Protein AF-A0AA35SYD4-F1 (afdb_monomer)

Organism: Geodia barretti (NCBI:txid519541)

Mean predicted aligned error: 11.15 Å

Nearest PDB structures (foldseek):
  6lb7-assembly2_D  TM=8.632E-01  e=3.106E-09  Homo sapiens
  6lb8-assembly2_D  TM=8.690E-01  e=1.287E-08  Homo sapiens
  6iih-assembly1_A  TM=8.609E-01  e=8.894E-08  Tequatrovirus T4
  6eaz-assembly1_A  TM=7.358E-01  e=1.324E-07  Mus musculus
  6eaz-assembly1_B  TM=7.042E-01  e=4.759E-08  Mus musculus

Sequence (146 aa):
MSEEDFARVLLRHTTWDLDPVFKRLRGRPPSLGISFQQFNDFCQLLNSLEDFSVAMTMYTIAGQPVSEEEFGRAAHICLGKPLDPNLVSTVFEIFDKDGDHKLSYREFIAVMKGWKLRGYKMREKKQLGGPLEEFKACVKMEMRDK

InterPro domains:
  IPR002048 EF-hand domain [PF13499] (67-113)
  IPR002048 EF-hand domain [PS50222] (83-118)
  IPR011992 EF-hand domain pair [SSF47473] (34-114)
  IPR018247 EF-Hand 1, calcium-binding site [PS00018] (96-108)
  IPR039800 Calcium uptake protein 1/2/3 [PTHR12294] (1-140)

Secondary structure (DSSP, 8-state):
--HHHHHHHHHTTS---HHHHHHHHHHS-------HHHHHHHHHHHHTHHHHHHHHHHHHHTT--B-HHHHHHHHHHHHSSPPPHHHHHHHHHHH-SSSSS-B-HHHHHHHHHHHHHHHHHHHHTTTS--HHHHHHHHHHHHTT--

pLDDT: mean 78.35, std 11.72, range [46.47, 92.25]

Foldseek 3Di:
DALLVVLCLLCVPPPDDCVQLVVLSVPDDDDPHADPVLVVLVVQLLVVLVQLLVQVVVVVVVVDFDALVSSQVSSCVSSVHGHDSVSSQSLQSSQVPPPPSTHPSVVSSVSSVVSVVVVVVVVVVVVPDPPVVVVVVVVVVVVVVD

Radius of gyration: 19.53 Å; Cα contacts (8 Å, |Δi|>4): 108; chains: 1; bounding box: 44×52×53 Å

Structure (mmCIF, N/CA/C/O backbone):
data_AF-A0AA35SYD4-F1
#
_entry.id   AF-A0AA35SYD4-F1
#
loop_
_atom_site.group_PDB
_atom_site.id
_atom_site.type_symbol
_atom_site.label_atom_id
_atom_site.label_alt_id
_atom_site.label_comp_id
_atom_site.label_asym_id
_atom_site.label_entity_id
_atom_site.label_seq_id
_atom_site.pdbx_PDB_ins_code
_atom_site.Cartn_x
_atom_site.Cartn_y
_atom_site.Cartn_z
_atom_site.occupancy
_atom_site.B_iso_or_equiv
_atom_site.auth_seq_id
_atom_site.auth_comp_id
_atom_site.auth_asym_id
_atom_site.auth_atom_id
_atom_site.pdbx_PDB_model_num
ATOM 1 N N . MET A 1 1 ? 13.274 6.117 -3.963 1.00 85.12 1 MET A N 1
ATOM 2 C CA . MET A 1 1 ? 13.477 4.700 -4.343 1.00 85.12 1 MET A CA 1
ATOM 3 C C . MET A 1 1 ? 12.668 4.424 -5.597 1.00 85.12 1 MET A C 1
ATOM 5 O O . MET A 1 1 ? 11.684 5.128 -5.799 1.00 85.12 1 MET A O 1
ATOM 9 N N . SER A 1 2 ? 13.065 3.466 -6.437 1.00 88.81 2 SER A N 1
ATOM 10 C CA . SER A 1 2 ? 12.229 3.097 -7.587 1.00 88.81 2 SER A CA 1
ATOM 11 C C . SER A 1 2 ? 10.946 2.394 -7.121 1.00 88.81 2 SER A C 1
ATOM 13 O O . SER A 1 2 ? 10.896 1.855 -6.013 1.00 88.81 2 SER A O 1
ATOM 15 N N . GLU A 1 3 ? 9.901 2.398 -7.950 1.00 88.19 3 GLU A N 1
ATOM 16 C CA . GLU A 1 3 ? 8.673 1.642 -7.659 1.00 88.19 3 GLU A CA 1
ATOM 17 C C . GLU A 1 3 ? 8.945 0.132 -7.614 1.00 88.19 3 GLU A C 1
ATOM 19 O O . GLU A 1 3 ? 8.371 -0.571 -6.786 1.00 88.19 3 GLU A O 1
ATOM 24 N N . GLU A 1 4 ? 9.888 -0.362 -8.428 1.00 87.75 4 GLU A N 1
ATOM 25 C CA . GLU A 1 4 ? 10.334 -1.758 -8.370 1.00 87.75 4 GLU A CA 1
ATOM 26 C C . GLU A 1 4 ? 10.995 -2.089 -7.028 1.00 87.75 4 GLU A C 1
ATOM 28 O O . GLU A 1 4 ? 10.706 -3.133 -6.443 1.00 87.75 4 GLU A O 1
ATOM 33 N N . ASP A 1 5 ? 11.856 -1.209 -6.508 1.00 88.44 5 ASP A N 1
ATOM 34 C CA . ASP A 1 5 ? 12.475 -1.397 -5.190 1.00 88.44 5 ASP A CA 1
ATOM 35 C C . ASP A 1 5 ? 11.420 -1.394 -4.086 1.00 88.44 5 ASP A C 1
ATOM 37 O O . ASP A 1 5 ? 11.461 -2.230 -3.181 1.00 88.44 5 ASP A O 1
ATOM 41 N N . PHE A 1 6 ? 10.446 -0.487 -4.177 1.00 89.06 6 PHE A N 1
ATOM 42 C CA . PHE A 1 6 ? 9.324 -0.437 -3.248 1.00 89.06 6 PHE A CA 1
ATOM 43 C C . PHE A 1 6 ? 8.514 -1.743 -3.282 1.00 89.06 6 PHE A C 1
ATOM 45 O O . PHE A 1 6 ? 8.296 -2.357 -2.235 1.00 89.06 6 PHE A O 1
ATOM 52 N N . ALA A 1 7 ? 8.166 -2.239 -4.473 1.00 87.12 7 ALA A N 1
ATOM 53 C CA . ALA A 1 7 ? 7.480 -3.516 -4.650 1.00 87.12 7 ALA A CA 1
ATOM 54 C C . ALA A 1 7 ? 8.292 -4.693 -4.092 1.00 87.12 7 ALA A C 1
ATOM 56 O O . ALA A 1 7 ? 7.749 -5.530 -3.371 1.00 87.12 7 ALA A O 1
ATOM 57 N N . ARG A 1 8 ? 9.610 -4.732 -4.334 1.00 86.56 8 ARG A N 1
ATOM 58 C CA . ARG A 1 8 ? 10.506 -5.748 -3.752 1.00 86.56 8 ARG A CA 1
ATOM 59 C C . ARG A 1 8 ? 10.495 -5.708 -2.230 1.00 86.56 8 ARG A C 1
ATOM 61 O O . ARG A 1 8 ? 10.496 -6.767 -1.611 1.00 86.56 8 ARG A O 1
ATOM 68 N N . VAL A 1 9 ? 10.482 -4.524 -1.617 1.00 85.25 9 VAL A N 1
ATOM 69 C CA . VAL A 1 9 ? 10.427 -4.375 -0.153 1.00 85.25 9 VAL A CA 1
ATOM 70 C C . VAL A 1 9 ? 9.102 -4.885 0.413 1.00 85.25 9 VAL A C 1
ATOM 72 O O . VAL A 1 9 ? 9.111 -5.587 1.429 1.00 85.25 9 VAL A O 1
ATOM 75 N N . LEU A 1 10 ? 7.976 -4.575 -0.235 1.00 83.12 10 LEU A N 1
ATOM 76 C CA . LEU A 1 10 ? 6.650 -5.026 0.198 1.00 83.12 10 LEU A CA 1
ATOM 77 C C . LEU A 1 10 ? 6.467 -6.535 0.024 1.00 83.12 10 LEU A C 1
ATOM 79 O O . LEU A 1 10 ? 5.989 -7.221 0.927 1.00 83.12 10 LEU A O 1
ATOM 83 N N . LEU A 1 11 ? 6.895 -7.060 -1.122 1.00 82.00 11 LEU A N 1
ATOM 84 C CA . LEU A 1 11 ? 6.658 -8.442 -1.521 1.00 82.00 11 LEU A CA 1
ATOM 85 C C . LEU A 1 11 ? 7.789 -9.400 -1.127 1.00 82.00 11 LEU A C 1
ATOM 87 O O . LEU A 1 11 ? 7.657 -10.603 -1.342 1.00 82.00 11 LEU A O 1
ATOM 91 N N . ARG A 1 12 ? 8.861 -8.914 -0.482 1.00 80.50 12 ARG A N 1
ATOM 92 C CA . ARG A 1 12 ? 10.072 -9.682 -0.115 1.00 80.50 12 ARG A CA 1
ATOM 93 C C . ARG A 1 12 ? 9.799 -11.044 0.524 1.00 80.50 12 ARG A C 1
ATOM 95 O O . ARG A 1 12 ? 10.591 -11.972 0.391 1.00 80.50 12 ARG A O 1
ATOM 102 N N . HIS A 1 13 ? 8.724 -11.131 1.299 1.00 69.38 13 HIS A N 1
ATOM 103 C CA . HIS A 1 13 ? 8.364 -12.315 2.075 1.00 69.38 13 HIS A CA 1
ATOM 104 C C . HIS A 1 13 ? 7.028 -12.926 1.649 1.00 69.38 13 HIS A C 1
ATOM 106 O O . HIS A 1 13 ? 6.424 -13.682 2.411 1.00 69.38 13 HIS A O 1
ATOM 112 N N . THR A 1 14 ? 6.572 -12.588 0.447 1.00 74.00 14 THR A N 1
ATOM 113 C CA . THR A 1 14 ? 5.398 -13.178 -0.190 1.00 74.00 14 THR A CA 1
ATOM 114 C C . THR A 1 14 ? 5.838 -14.237 -1.196 1.00 74.00 14 THR A C 1
ATOM 116 O O . THR A 1 14 ? 6.974 -14.229 -1.664 1.00 74.00 14 THR A O 1
ATOM 119 N N . THR A 1 15 ? 4.943 -15.163 -1.529 1.00 73.88 15 THR A N 1
ATOM 120 C CA . THR A 1 15 ? 5.142 -16.136 -2.617 1.00 73.88 15 THR A CA 1
ATOM 121 C C . THR A 1 15 ? 4.677 -15.581 -3.964 1.00 73.88 15 THR A C 1
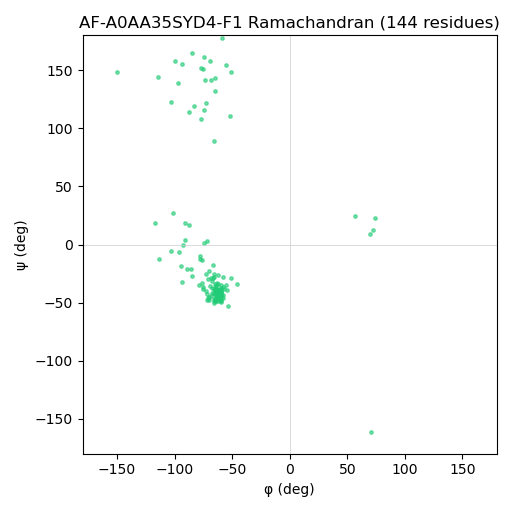ATOM 123 O O . THR A 1 15 ? 4.372 -16.351 -4.870 1.00 73.88 15 THR A O 1
ATOM 126 N N . TRP A 1 16 ? 4.503 -14.262 -4.062 1.00 76.75 16 TRP A N 1
ATOM 127 C CA . TRP A 1 16 ? 3.977 -13.622 -5.256 1.00 76.75 16 TRP A CA 1
ATOM 128 C C . TRP A 1 16 ? 5.024 -13.607 -6.359 1.00 76.75 16 TRP A C 1
ATOM 130 O O . TRP A 1 16 ? 6.207 -13.379 -6.102 1.00 76.75 16 TRP A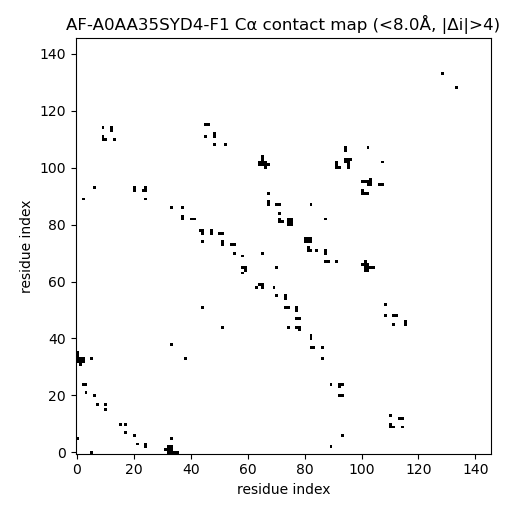 O 1
ATOM 140 N N . ASP A 1 17 ? 4.561 -13.827 -7.585 1.00 77.75 17 ASP A N 1
ATOM 141 C CA . ASP A 1 17 ? 5.382 -13.626 -8.766 1.00 77.75 17 ASP A CA 1
ATOM 142 C C . ASP A 1 17 ? 5.569 -12.120 -8.999 1.00 77.75 17 ASP A C 1
ATOM 144 O O . ASP A 1 17 ? 4.600 -11.365 -9.110 1.00 77.75 17 ASP A O 1
ATOM 148 N N . LEU A 1 18 ? 6.827 -11.683 -9.022 1.00 81.56 18 LEU A N 1
ATOM 149 C CA . LEU A 1 18 ? 7.192 -10.275 -9.157 1.00 81.56 18 LEU A C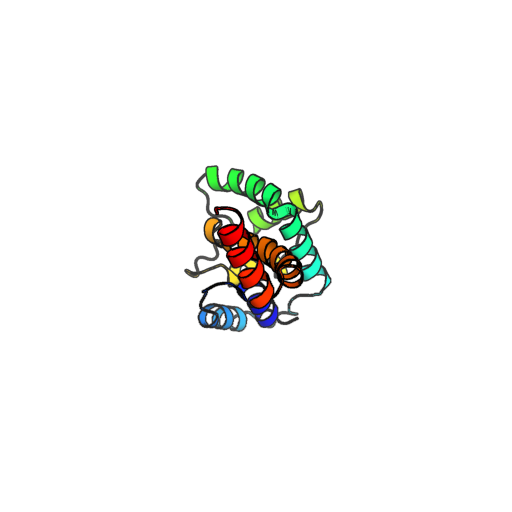A 1
ATOM 150 C C . LEU A 1 18 ? 7.252 -9.829 -10.620 1.00 81.56 18 LEU A C 1
ATOM 152 O O . LEU A 1 18 ? 7.150 -8.634 -10.889 1.00 81.56 18 LEU A O 1
ATOM 156 N N . ASP A 1 19 ? 7.398 -10.756 -11.565 1.00 83.19 19 ASP A N 1
ATOM 157 C CA . ASP A 1 19 ? 7.512 -10.435 -12.987 1.00 83.19 19 ASP A CA 1
ATOM 158 C C . ASP A 1 19 ? 6.274 -9.718 -13.560 1.00 83.19 19 ASP A C 1
ATOM 160 O O . ASP A 1 19 ? 6.450 -8.685 -14.222 1.00 83.19 19 ASP A O 1
ATOM 164 N N . PRO A 1 20 ? 5.021 -10.152 -13.294 1.00 83.38 20 PRO A N 1
ATOM 165 C CA . PRO A 1 20 ? 3.845 -9.405 -13.737 1.00 83.38 20 PRO A CA 1
ATOM 166 C C . PRO A 1 20 ? 3.749 -8.026 -13.069 1.00 83.38 20 PRO A C 1
ATOM 168 O O . PRO A 1 20 ? 3.360 -7.062 -13.728 1.00 83.38 20 PRO A O 1
ATOM 171 N N . VAL A 1 21 ? 4.174 -7.910 -11.806 1.00 82.75 21 VAL A N 1
ATOM 172 C CA . VAL A 1 21 ? 4.203 -6.638 -11.069 1.00 82.75 21 VAL A CA 1
ATOM 173 C C . VAL A 1 21 ? 5.196 -5.667 -11.711 1.00 82.75 21 VAL A C 1
ATOM 175 O O . VAL A 1 21 ? 4.845 -4.530 -12.011 1.00 82.75 21 VAL A O 1
ATOM 178 N N . PHE A 1 22 ? 6.425 -6.104 -11.999 1.00 86.44 22 PHE A N 1
ATOM 179 C CA . PHE A 1 22 ? 7.425 -5.251 -12.647 1.00 86.44 22 PHE A CA 1
ATOM 180 C C . PHE A 1 22 ? 7.024 -4.859 -14.064 1.00 86.44 22 PHE A C 1
ATOM 182 O O . PHE A 1 22 ? 7.248 -3.720 -14.466 1.00 86.44 22 PHE A O 1
ATOM 189 N N . LYS A 1 23 ? 6.400 -5.767 -14.824 1.00 85.44 23 LYS A N 1
ATOM 190 C CA . LYS A 1 23 ? 5.898 -5.450 -16.166 1.00 85.44 23 LYS A CA 1
ATOM 191 C C . LYS A 1 23 ? 4.862 -4.325 -16.128 1.00 85.44 23 LYS A C 1
ATOM 193 O O . LYS A 1 23 ? 4.915 -3.434 -16.972 1.00 85.44 23 LYS A O 1
ATOM 198 N N . ARG A 1 24 ? 3.965 -4.353 -15.143 1.00 82.94 24 ARG A N 1
ATOM 199 C CA . ARG A 1 24 ? 2.964 -3.310 -14.908 1.00 82.94 24 ARG A CA 1
ATOM 200 C C . ARG A 1 24 ? 3.588 -1.977 -14.494 1.00 82.94 24 ARG A C 1
ATOM 202 O O . ARG A 1 24 ? 3.343 -0.965 -15.144 1.00 82.94 24 ARG A O 1
ATOM 209 N N . LEU A 1 25 ? 4.498 -1.991 -13.518 1.00 84.38 25 LEU A N 1
ATOM 210 C CA . LEU A 1 25 ? 5.208 -0.785 -13.070 1.00 84.38 25 LEU A CA 1
ATOM 211 C C . LEU A 1 25 ? 6.030 -0.131 -14.196 1.00 84.38 25 LEU A C 1
ATOM 213 O O . LEU A 1 25 ? 6.040 1.089 -14.323 1.00 84.38 25 LEU A O 1
ATOM 217 N N . ARG A 1 26 ? 6.666 -0.924 -15.071 1.00 84.19 26 ARG A N 1
ATOM 218 C CA . ARG A 1 26 ? 7.387 -0.418 -16.258 1.00 84.19 26 ARG A CA 1
ATOM 219 C C . ARG A 1 26 ? 6.474 0.139 -17.348 1.00 84.19 26 ARG A C 1
ATOM 221 O O . ARG A 1 26 ? 6.944 0.898 -18.189 1.00 84.19 26 ARG A O 1
ATOM 228 N N . GLY A 1 27 ? 5.208 -0.273 -17.371 1.00 79.50 27 GLY A N 1
ATOM 229 C CA . GLY A 1 27 ? 4.206 0.229 -18.308 1.00 79.50 27 GLY A CA 1
ATOM 230 C C . GLY A 1 27 ? 3.690 1.626 -17.955 1.00 79.50 27 GLY A C 1
ATOM 231 O O . GLY A 1 27 ? 3.051 2.258 -18.796 1.00 79.50 27 GLY A O 1
ATOM 232 N N . ARG A 1 28 ? 3.965 2.124 -16.741 1.00 76.56 28 ARG A N 1
ATOM 233 C CA . ARG A 1 28 ? 3.575 3.472 -16.319 1.00 76.56 28 ARG A CA 1
ATOM 234 C C . ARG A 1 28 ? 4.475 4.533 -16.962 1.00 76.56 28 ARG A C 1
ATOM 236 O O . ARG A 1 28 ? 5.647 4.273 -17.248 1.00 76.56 28 ARG A O 1
ATOM 243 N N . PRO A 1 29 ? 3.949 5.753 -17.183 1.00 76.06 29 PRO A N 1
ATOM 244 C CA . PRO A 1 29 ? 4.788 6.885 -17.544 1.00 76.06 29 PRO A 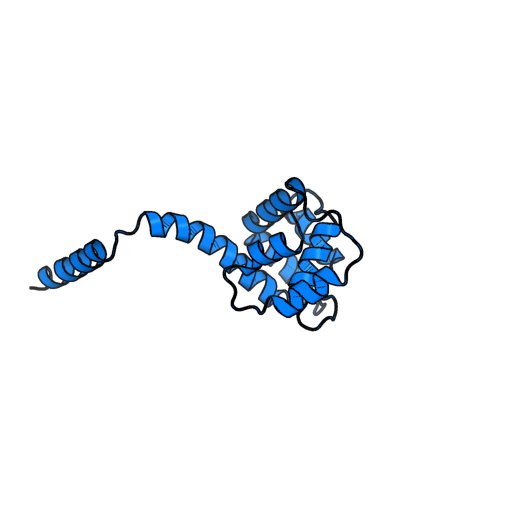CA 1
ATOM 245 C C . PRO A 1 29 ? 5.890 7.086 -16.490 1.00 76.06 29 PRO A C 1
ATOM 247 O O . PRO A 1 29 ? 5.695 6.707 -15.332 1.00 76.06 29 PRO A O 1
ATOM 250 N N . PRO A 1 30 ? 7.034 7.689 -16.864 1.00 69.00 30 PRO A N 1
ATOM 251 C CA . PRO A 1 30 ? 8.156 7.884 -15.956 1.00 69.00 30 PRO A CA 1
ATOM 252 C C . PRO A 1 30 ? 7.696 8.550 -14.658 1.00 69.00 30 PRO A C 1
ATOM 254 O O . PRO A 1 30 ? 7.303 9.718 -14.654 1.00 69.00 30 PRO A O 1
ATOM 257 N N . SER A 1 31 ? 7.720 7.794 -13.562 1.00 69.50 31 SER A N 1
ATOM 258 C CA . SER A 1 31 ? 7.374 8.306 -12.243 1.00 69.50 31 SER A CA 1
ATOM 259 C C . SER A 1 31 ? 8.636 8.768 -11.519 1.00 69.50 31 SER A C 1
ATOM 261 O O . SER A 1 31 ? 9.748 8.303 -11.781 1.00 69.50 31 SER A O 1
ATOM 263 N N . LEU A 1 32 ? 8.468 9.685 -10.567 1.00 77.25 32 LEU A N 1
ATOM 264 C CA . LEU A 1 32 ? 9.554 10.139 -9.692 1.00 77.25 32 LEU A CA 1
ATOM 265 C C . LEU A 1 32 ? 9.961 9.071 -8.653 1.00 77.25 32 LEU A C 1
ATOM 267 O O . LEU A 1 32 ? 10.826 9.319 -7.809 1.00 77.25 32 LEU A O 1
ATOM 271 N N . GLY A 1 33 ? 9.351 7.882 -8.706 1.00 85.56 33 GLY A N 1
ATOM 272 C CA . GLY A 1 33 ? 9.488 6.837 -7.706 1.00 85.56 33 GLY A CA 1
ATOM 273 C C . GLY A 1 33 ? 8.797 7.193 -6.391 1.00 85.56 33 GLY A C 1
ATOM 274 O O . GLY A 1 33 ? 7.940 8.073 -6.320 1.00 85.56 33 GLY A O 1
ATOM 275 N N . ILE A 1 34 ? 9.189 6.489 -5.330 1.00 90.00 34 ILE A N 1
ATOM 276 C CA . ILE A 1 34 ? 8.665 6.690 -3.977 1.00 90.00 34 ILE A CA 1
ATOM 277 C C . ILE A 1 34 ? 9.696 7.457 -3.142 1.00 90.00 34 ILE A C 1
ATOM 279 O O . ILE A 1 34 ? 10.851 7.034 -2.995 1.00 90.00 34 ILE A O 1
ATOM 283 N N . SER A 1 35 ? 9.296 8.602 -2.595 1.00 92.19 35 SER A N 1
ATOM 284 C CA . SER A 1 35 ? 10.113 9.404 -1.685 1.00 92.19 35 SER A CA 1
ATOM 285 C C . SER A 1 35 ? 10.197 8.761 -0.298 1.00 92.19 35 SER A C 1
ATOM 287 O O . SER A 1 35 ? 9.373 7.928 0.084 1.00 92.19 35 SER A O 1
ATOM 289 N N . PHE A 1 36 ? 11.192 9.161 0.496 1.00 89.62 36 PHE A N 1
ATOM 290 C CA . PHE A 1 36 ? 11.298 8.681 1.876 1.00 89.62 36 PHE A CA 1
ATOM 291 C C . PHE A 1 36 ? 10.072 9.070 2.712 1.00 89.62 36 PHE A C 1
ATOM 293 O O . PHE A 1 36 ? 9.590 8.252 3.487 1.00 89.62 36 PHE A O 1
ATOM 300 N N . GLN A 1 37 ? 9.538 10.283 2.525 1.00 90.62 37 GLN A N 1
ATOM 301 C CA . GLN A 1 37 ? 8.355 10.736 3.255 1.00 90.62 37 GLN A CA 1
ATOM 302 C C . GLN A 1 37 ? 7.131 9.880 2.913 1.00 90.62 37 GLN A C 1
ATOM 304 O O . GLN A 1 37 ? 6.442 9.424 3.819 1.00 90.62 37 GLN A O 1
ATOM 309 N N . GLN A 1 38 ? 6.912 9.589 1.627 1.00 91.19 38 GLN A N 1
ATOM 310 C CA . GLN A 1 38 ? 5.833 8.703 1.176 1.00 91.19 38 GLN A CA 1
ATOM 311 C C . GLN A 1 38 ? 5.987 7.300 1.777 1.00 91.19 38 GLN A C 1
ATOM 313 O O . GLN A 1 38 ? 5.036 6.740 2.318 1.00 91.19 38 GLN A O 1
ATOM 318 N N . PHE A 1 39 ? 7.203 6.750 1.756 1.00 90.25 39 PHE A N 1
ATOM 319 C CA . PHE A 1 39 ? 7.488 5.450 2.359 1.00 90.25 39 PHE A CA 1
ATOM 320 C C . PHE A 1 39 ? 7.268 5.438 3.879 1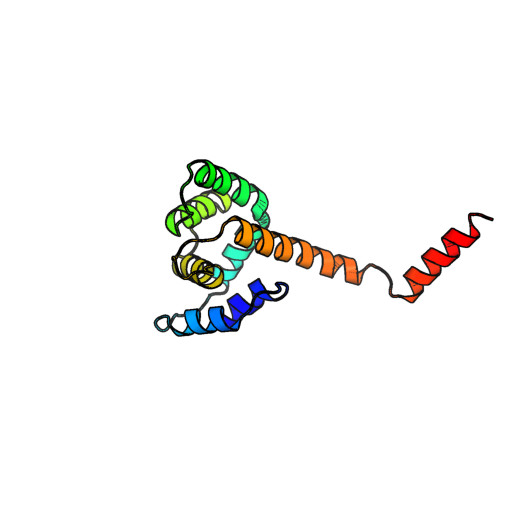.00 90.25 39 PHE A C 1
ATOM 322 O O . PHE A 1 39 ? 6.715 4.484 4.423 1.00 90.25 39 PHE A O 1
ATOM 329 N N . ASN A 1 40 ? 7.683 6.495 4.576 1.00 90.06 40 ASN A N 1
ATOM 330 C CA . ASN A 1 40 ? 7.496 6.636 6.014 1.00 90.06 40 ASN A CA 1
ATOM 331 C C . ASN A 1 40 ? 6.010 6.751 6.379 1.00 90.06 40 ASN A C 1
ATOM 333 O O . ASN A 1 40 ? 5.558 6.111 7.325 1.00 90.06 40 ASN A O 1
ATOM 337 N N . ASP A 1 41 ? 5.240 7.508 5.604 1.00 91.44 41 ASP A N 1
ATOM 338 C CA . ASP A 1 41 ? 3.798 7.661 5.798 1.00 91.44 41 ASP A CA 1
ATOM 339 C C . ASP A 1 41 ? 3.065 6.337 5.552 1.00 91.44 41 ASP A C 1
ATOM 341 O O . ASP A 1 41 ? 2.185 5.957 6.326 1.00 91.44 41 ASP A O 1
ATOM 345 N N . PHE A 1 42 ? 3.507 5.567 4.555 1.00 90.19 42 PHE A N 1
ATOM 346 C CA . PHE A 1 42 ? 3.041 4.199 4.357 1.00 90.19 42 PHE A CA 1
ATOM 347 C C . PHE A 1 42 ? 3.374 3.300 5.555 1.00 90.19 42 PHE A C 1
ATOM 349 O O . PHE A 1 42 ? 2.509 2.591 6.059 1.00 90.19 42 PHE A O 1
ATOM 356 N N . CYS A 1 43 ? 4.602 3.359 6.079 1.00 87.94 43 CYS A N 1
ATOM 357 C CA . CYS A 1 43 ? 4.983 2.605 7.277 1.00 87.94 43 CYS A CA 1
ATOM 358 C C . CYS A 1 43 ? 4.124 2.976 8.498 1.00 87.94 43 CYS A C 1
ATOM 360 O O . CYS A 1 43 ? 3.746 2.096 9.273 1.00 87.94 43 CYS A O 1
ATOM 362 N N . GLN A 1 44 ? 3.786 4.258 8.664 1.00 89.62 44 GLN A N 1
ATOM 363 C CA . GLN A 1 44 ? 2.872 4.715 9.714 1.00 89.62 44 GLN A CA 1
ATOM 364 C C . GLN A 1 44 ? 1.480 4.095 9.549 1.00 89.62 44 GLN A C 1
ATOM 366 O O . GLN A 1 44 ? 0.906 3.649 10.542 1.00 89.62 44 GLN A O 1
ATOM 371 N N . LEU A 1 45 ? 0.980 3.962 8.315 1.00 89.19 45 LEU A N 1
ATOM 372 C CA . LEU A 1 45 ? -0.301 3.299 8.055 1.00 89.19 45 LEU A CA 1
ATOM 373 C C . LEU A 1 45 ? -0.252 1.834 8.498 1.00 89.19 45 LEU A C 1
ATOM 375 O O . LEU A 1 45 ? -1.172 1.340 9.145 1.00 89.19 45 LEU A O 1
ATOM 379 N N . LEU A 1 46 ? 0.850 1.142 8.198 1.00 87.31 46 LEU A N 1
ATOM 380 C CA . LEU A 1 46 ? 1.040 -0.259 8.578 1.00 87.31 46 LEU A CA 1
ATOM 381 C C . LEU A 1 46 ? 1.127 -0.458 10.099 1.00 87.31 46 LEU A C 1
ATOM 383 O O . LEU A 1 46 ? 0.725 -1.508 10.616 1.00 87.31 46 LEU A O 1
ATOM 387 N N . ASN A 1 47 ? 1.584 0.547 10.847 1.00 86.25 47 ASN A N 1
ATOM 388 C CA . ASN A 1 47 ? 1.536 0.507 12.309 1.00 86.25 47 ASN A CA 1
ATOM 389 C C . ASN A 1 47 ? 0.093 0.495 12.832 1.00 86.25 47 ASN A C 1
ATOM 391 O O . ASN A 1 47 ? -0.183 -0.244 13.779 1.00 86.25 47 ASN A O 1
ATOM 395 N N . SER A 1 48 ? -0.828 1.168 12.144 1.00 86.00 48 SER A N 1
ATOM 396 C CA . SER A 1 48 ? -2.269 1.193 12.443 1.00 86.00 48 SER A CA 1
ATOM 397 C C . SER A 1 48 ? -3.092 0.278 11.520 1.00 86.00 48 SER A C 1
ATOM 399 O O . SER A 1 48 ? -4.274 0.513 11.292 1.00 86.00 48 SER A O 1
ATOM 401 N N . LEU A 1 49 ? -2.484 -0.792 10.983 1.00 86.69 49 LEU A N 1
ATOM 402 C CA . LEU A 1 49 ? -3.133 -1.696 10.018 1.00 86.69 49 LEU A CA 1
ATOM 403 C C . LEU A 1 49 ? -4.426 -2.346 10.540 1.00 86.69 49 LEU A C 1
ATOM 405 O O . LEU A 1 49 ? -5.285 -2.715 9.746 1.00 86.69 49 LEU A O 1
ATOM 409 N N . GLU A 1 50 ? -4.558 -2.533 11.853 1.00 85.12 50 GLU A N 1
ATOM 410 C CA . GLU A 1 50 ? -5.760 -3.114 12.458 1.00 85.12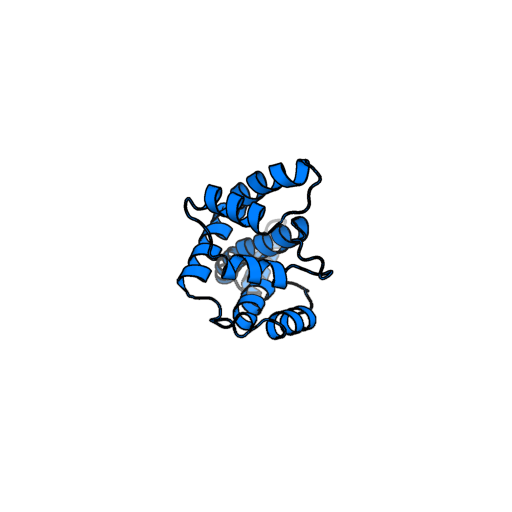 50 GLU A CA 1
ATOM 411 C C . GLU A 1 50 ? -6.936 -2.133 12.407 1.00 85.12 50 GLU A C 1
ATOM 413 O O . GLU A 1 50 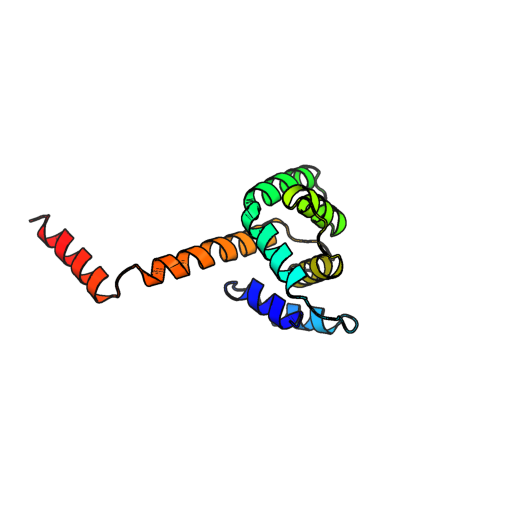? -7.991 -2.491 11.887 1.00 85.12 50 GLU A O 1
ATOM 418 N N . ASP A 1 51 ? -6.714 -0.876 12.794 1.00 85.56 51 ASP A N 1
ATOM 419 C CA . ASP A 1 51 ? -7.706 0.199 12.668 1.00 85.56 51 ASP A CA 1
ATOM 420 C C . ASP A 1 51 ? -8.057 0.459 11.200 1.00 85.56 51 ASP A C 1
ATOM 422 O O . ASP A 1 51 ? -9.230 0.556 10.836 1.00 85.56 51 ASP A O 1
ATOM 426 N N . PHE A 1 52 ? -7.042 0.476 10.330 1.00 86.88 52 PHE A N 1
ATOM 427 C CA . PHE A 1 52 ? -7.234 0.581 8.886 1.00 86.88 52 PHE A CA 1
ATOM 428 C C . PHE A 1 52 ? -8.071 -0.581 8.347 1.00 86.88 52 PHE A C 1
ATOM 430 O O . PHE A 1 52 ? -8.990 -0.376 7.557 1.00 86.88 52 PHE A O 1
ATOM 437 N N . SER A 1 53 ? -7.816 -1.804 8.817 1.00 84.94 53 SER A N 1
ATOM 438 C CA . SER A 1 53 ? -8.595 -2.977 8.433 1.00 84.94 53 SER A CA 1
ATOM 439 C C . SER A 1 53 ? -10.060 -2.846 8.861 1.00 84.94 53 SER A C 1
ATOM 441 O O . SER A 1 53 ? -10.965 -3.224 8.118 1.00 84.94 53 SER A O 1
ATOM 443 N N . VAL A 1 54 ? -10.337 -2.319 10.051 1.00 83.56 54 VAL A N 1
ATOM 444 C CA . VAL A 1 54 ? -11.718 -2.103 10.508 1.00 83.56 54 VAL A CA 1
ATOM 445 C C . VAL A 1 54 ? -12.416 -1.053 9.640 1.00 83.56 54 VAL A C 1
ATOM 447 O O . VAL A 1 54 ? -13.510 -1.319 9.137 1.00 83.56 54 VAL A O 1
ATOM 450 N N . ALA A 1 55 ? -11.758 0.081 9.376 1.00 81.38 55 ALA A N 1
ATOM 451 C CA . ALA A 1 55 ? -12.293 1.144 8.523 1.00 81.38 55 ALA A CA 1
ATOM 452 C C . ALA A 1 55 ? -12.625 0.635 7.110 1.00 81.38 55 ALA A C 1
ATOM 454 O O . ALA A 1 55 ? -13.701 0.898 6.579 1.00 81.38 55 ALA A O 1
ATOM 455 N N . MET A 1 56 ? -11.740 -0.173 6.527 1.00 79.62 56 MET A N 1
ATOM 456 C CA . MET A 1 56 ? -11.931 -0.774 5.204 1.00 79.62 56 MET A CA 1
ATOM 457 C C . MET A 1 56 ? -13.007 -1.864 5.187 1.00 79.62 56 MET A C 1
ATOM 459 O O . MET A 1 56 ? -13.697 -2.057 4.183 1.00 79.62 56 MET A O 1
ATOM 463 N N . THR A 1 57 ? -13.206 -2.560 6.309 1.00 73.31 57 THR A N 1
ATOM 464 C CA . THR A 1 57 ? -14.264 -3.570 6.428 1.00 73.31 57 THR A CA 1
ATOM 465 C C . THR A 1 57 ? -15.650 -2.929 6.307 1.00 73.31 57 THR A C 1
ATOM 467 O O . THR A 1 57 ? -16.512 -3.505 5.652 1.00 73.31 57 THR A O 1
ATOM 470 N N . MET A 1 58 ? -15.854 -1.705 6.813 1.00 69.31 58 MET A N 1
ATOM 471 C CA . MET A 1 58 ? -17.120 -0.978 6.616 1.00 69.31 58 MET A CA 1
ATOM 472 C C . MET A 1 58 ? -17.439 -0.725 5.132 1.00 69.31 58 MET A C 1
ATOM 474 O O . MET A 1 58 ? -18.594 -0.868 4.739 1.00 69.31 58 MET A O 1
ATOM 478 N N . TYR A 1 59 ? -16.435 -0.430 4.296 1.00 66.75 59 TYR A N 1
ATOM 479 C CA . TYR A 1 59 ? -16.626 -0.234 2.849 1.00 66.75 59 TYR A CA 1
ATOM 480 C C . TYR A 1 59 ? -16.896 -1.551 2.109 1.00 66.75 59 TYR A C 1
ATOM 482 O O . TYR A 1 59 ? -17.770 -1.619 1.249 1.00 66.75 59 TYR A O 1
ATOM 490 N N . THR A 1 60 ? -16.206 -2.632 2.482 1.00 66.00 60 THR A N 1
ATOM 491 C CA . THR A 1 60 ? -16.417 -3.951 1.851 1.00 66.00 60 THR A CA 1
ATOM 492 C C . THR A 1 60 ? -17.737 -4.623 2.248 1.00 66.00 60 THR A C 1
ATOM 494 O O . THR A 1 60 ? -18.282 -5.393 1.456 1.00 66.00 60 THR A O 1
ATOM 497 N N . ILE A 1 61 ? -18.306 -4.305 3.420 1.00 58.81 61 ILE A N 1
ATOM 498 C CA . ILE A 1 61 ? -19.649 -4.763 3.833 1.00 58.81 61 ILE A CA 1
ATOM 499 C C . ILE A 1 61 ? -20.741 -4.235 2.884 1.00 58.81 61 ILE A C 1
ATOM 501 O O . ILE A 1 61 ? -21.756 -4.902 2.697 1.00 58.81 61 ILE A O 1
ATOM 505 N N . ALA A 1 62 ? -20.519 -3.098 2.218 1.00 60.22 62 ALA A N 1
ATOM 506 C CA . ALA A 1 62 ? -21.435 -2.560 1.211 1.00 60.22 62 ALA A CA 1
ATOM 507 C C . ALA A 1 62 ? -21.395 -3.315 -0.138 1.00 60.22 62 ALA A C 1
ATOM 509 O O . ALA A 1 62 ? -22.088 -2.929 -1.077 1.00 60.22 62 ALA A O 1
ATOM 510 N N . GLY A 1 63 ? -20.587 -4.379 -0.262 1.00 59.81 63 GLY A N 1
ATOM 511 C CA . GLY A 1 63 ? -20.467 -5.172 -1.489 1.00 59.81 63 GLY A CA 1
ATOM 512 C C . GLY A 1 63 ? -19.723 -4.459 -2.622 1.00 59.81 63 GLY A C 1
ATOM 513 O O . GLY A 1 63 ? -19.769 -4.921 -3.762 1.00 59.81 63 GLY A O 1
ATOM 514 N N . GLN A 1 64 ? -19.046 -3.344 -2.329 1.00 64.81 64 GLN A N 1
ATOM 515 C CA . GLN A 1 64 ? -18.301 -2.571 -3.315 1.00 64.81 64 GLN A CA 1
ATOM 516 C C . GLN A 1 64 ? -16.805 -2.928 -3.295 1.00 64.81 64 GLN A C 1
ATOM 518 O O . GLN A 1 64 ? -16.227 -3.122 -2.220 1.00 64.81 64 GLN A O 1
ATOM 523 N N . PRO A 1 65 ? -16.166 -3.040 -4.475 1.00 66.69 65 PRO A N 1
ATOM 524 C CA . PRO A 1 65 ? -14.720 -3.147 -4.565 1.00 66.69 65 PRO A CA 1
ATOM 525 C C . PRO A 1 65 ? -14.074 -1.855 -4.069 1.00 66.69 65 PRO A C 1
ATOM 527 O O . PRO A 1 65 ? -14.586 -0.767 -4.307 1.00 66.69 65 PRO A O 1
ATOM 530 N N . VAL A 1 66 ? -12.939 -1.992 -3.396 1.00 77.06 66 VAL A N 1
ATOM 531 C CA . VAL A 1 66 ? -12.190 -0.862 -2.851 1.00 77.06 66 VAL A CA 1
ATOM 532 C C . VAL A 1 66 ? -11.479 -0.131 -3.989 1.00 77.06 66 VAL A C 1
ATOM 534 O O . VAL A 1 66 ? -10.576 -0.697 -4.608 1.00 77.06 66 VAL A O 1
ATOM 537 N N . SER A 1 67 ? -11.853 1.122 -4.229 1.00 83.50 67 SER A N 1
ATOM 538 C CA . SER A 1 67 ? -11.156 2.047 -5.126 1.00 83.50 67 SER A CA 1
ATOM 539 C C . SER A 1 67 ? -9.996 2.766 -4.428 1.00 83.50 67 SER A C 1
ATOM 541 O O . SER A 1 67 ? -9.911 2.816 -3.195 1.00 83.50 67 SER A O 1
ATOM 543 N N . GLU A 1 68 ? -9.111 3.376 -5.221 1.00 87.06 68 GLU A N 1
ATOM 544 C CA . GLU A 1 68 ? -8.027 4.231 -4.717 1.00 87.06 68 GLU A CA 1
ATOM 545 C C . GLU A 1 68 ? -8.552 5.370 -3.826 1.00 87.06 68 GLU A C 1
ATOM 547 O O . GLU A 1 68 ? -7.919 5.734 -2.833 1.00 87.06 68 GLU A O 1
ATOM 552 N N . GLU A 1 69 ? -9.737 5.904 -4.139 1.00 85.50 69 GLU A N 1
ATOM 553 C CA . GLU A 1 69 ? -10.354 6.997 -3.389 1.00 85.50 69 GLU A CA 1
ATOM 554 C C . GLU A 1 69 ? -10.825 6.536 -2.001 1.00 85.50 69 GLU A C 1
ATOM 556 O O . GLU A 1 69 ? -10.547 7.200 -0.999 1.00 85.50 69 GLU A O 1
ATOM 561 N N . GLU A 1 70 ? -11.491 5.377 -1.904 1.00 85.69 70 GLU A N 1
ATOM 562 C CA . GLU A 1 70 ? -11.851 4.798 -0.602 1.00 85.69 70 GLU A CA 1
ATOM 563 C C . GLU A 1 70 ? -10.616 4.449 0.226 1.00 85.69 70 GLU A C 1
ATOM 565 O O . GLU A 1 70 ? -10.582 4.739 1.424 1.00 85.69 70 GLU A O 1
ATOM 570 N N . PHE A 1 71 ? -9.588 3.880 -0.406 1.00 88.12 71 PHE A N 1
ATOM 571 C CA . PHE A 1 71 ? -8.328 3.578 0.264 1.00 88.12 71 PHE A CA 1
ATOM 572 C C . PHE A 1 71 ? -7.681 4.848 0.828 1.00 88.12 71 PHE A C 1
ATOM 574 O O . PHE A 1 71 ? -7.288 4.880 1.996 1.00 88.12 71 PHE A O 1
ATOM 581 N N . GLY A 1 72 ? -7.612 5.913 0.025 1.00 89.44 72 GLY A N 1
ATOM 582 C CA . GLY A 1 72 ? -7.087 7.212 0.440 1.00 89.44 72 GLY A CA 1
ATOM 583 C C . GLY A 1 72 ? -7.884 7.825 1.594 1.00 89.44 72 GLY A C 1
ATOM 584 O O . GLY A 1 72 ? -7.288 8.306 2.561 1.00 89.44 72 GLY A O 1
ATOM 585 N N . ARG A 1 73 ? -9.222 7.745 1.548 1.00 88.00 73 ARG A N 1
ATOM 586 C CA . ARG A 1 73 ? -10.105 8.203 2.636 1.00 88.00 73 ARG A CA 1
ATOM 587 C C . ARG A 1 73 ? -9.874 7.427 3.930 1.00 88.00 73 ARG A C 1
ATOM 589 O O . ARG A 1 73 ? -9.702 8.038 4.982 1.00 88.00 73 ARG A O 1
ATOM 596 N N . ALA A 1 74 ? -9.832 6.099 3.869 1.00 87.56 74 ALA A N 1
ATOM 597 C CA . ALA A 1 74 ? -9.570 5.272 5.044 1.00 87.56 74 ALA A CA 1
ATOM 598 C C . ALA A 1 74 ? -8.170 5.532 5.621 1.00 87.56 74 ALA A C 1
ATOM 600 O O . ALA A 1 74 ? -8.011 5.656 6.834 1.00 87.56 74 ALA A O 1
ATOM 601 N N . ALA A 1 75 ? -7.162 5.696 4.760 1.00 88.88 75 ALA A N 1
ATOM 602 C CA . ALA A 1 75 ? -5.805 6.003 5.193 1.00 88.88 75 ALA A CA 1
ATOM 603 C C . ALA A 1 75 ? -5.731 7.380 5.864 1.00 88.88 75 ALA A C 1
ATOM 605 O O . ALA A 1 75 ? -5.070 7.516 6.891 1.00 88.88 75 ALA A O 1
ATOM 606 N N . HIS A 1 76 ? -6.457 8.373 5.341 1.00 90.12 76 HIS A N 1
ATOM 607 C CA . HIS A 1 76 ? -6.563 9.698 5.948 1.00 90.12 76 HIS A CA 1
ATOM 608 C C . HIS A 1 76 ? -7.156 9.647 7.358 1.00 90.12 76 HIS A C 1
ATOM 610 O O . HIS A 1 76 ? -6.619 10.278 8.265 1.00 90.12 76 HIS A O 1
ATOM 616 N N . ILE A 1 77 ? -8.214 8.857 7.560 1.00 87.00 77 ILE A N 1
ATOM 617 C CA . ILE A 1 77 ? -8.842 8.675 8.876 1.00 87.00 77 ILE A CA 1
ATOM 618 C C . ILE A 1 77 ? -7.858 8.036 9.865 1.00 87.00 77 ILE A C 1
ATOM 620 O O . ILE A 1 77 ? -7.752 8.487 11.002 1.00 87.00 77 ILE A O 1
ATOM 624 N N . CYS A 1 78 ? -7.105 7.018 9.438 1.00 86.31 78 CYS A N 1
ATOM 625 C CA . CYS A 1 78 ? -6.172 6.307 10.316 1.00 86.31 78 CYS A CA 1
ATOM 626 C C . CYS A 1 78 ? -4.878 7.081 10.609 1.00 86.31 78 CYS A C 1
ATOM 628 O O . CYS A 1 78 ? -4.308 6.931 11.687 1.00 86.31 78 CYS A O 1
ATOM 630 N N . LEU A 1 79 ? -4.391 7.880 9.657 1.00 86.50 79 LEU A N 1
ATOM 631 C CA . LEU A 1 79 ? -3.139 8.636 9.783 1.00 86.50 79 LEU A CA 1
ATOM 632 C C . LEU A 1 79 ? -3.331 10.075 10.273 1.00 86.50 79 LEU A C 1
ATOM 634 O O . LEU A 1 79 ? -2.355 10.712 10.668 1.00 86.50 79 LEU A O 1
ATOM 638 N N . GLY A 1 80 ? -4.545 10.622 10.175 1.00 86.88 80 GLY A N 1
ATOM 639 C CA . GLY A 1 80 ? -4.822 12.047 10.381 1.00 86.88 80 GLY A CA 1
ATOM 640 C C . GLY A 1 80 ? -4.272 12.962 9.277 1.00 86.88 80 GLY A C 1
ATOM 641 O O . GLY A 1 80 ? -4.276 14.182 9.426 1.00 86.88 80 GLY A O 1
ATOM 642 N N . LYS A 1 81 ? -3.769 12.395 8.173 1.00 90.00 81 LYS A N 1
ATOM 643 C CA . LYS A 1 81 ? -3.215 13.113 7.015 1.00 90.00 81 LYS A CA 1
ATOM 644 C C . LYS A 1 81 ? -3.416 12.303 5.730 1.00 90.00 81 LYS A C 1
ATOM 646 O O . LYS A 1 81 ? -3.443 11.076 5.798 1.00 90.00 81 LYS A O 1
ATOM 651 N N . PRO A 1 82 ? -3.586 12.951 4.564 1.00 89.12 82 PRO A N 1
ATOM 652 C CA . PRO A 1 82 ? -3.770 12.233 3.307 1.00 89.12 82 PRO A CA 1
ATOM 653 C C . PRO A 1 82 ? -2.482 11.513 2.896 1.00 89.12 82 PRO A C 1
ATOM 655 O O . PRO A 1 82 ? -1.386 12.049 3.061 1.00 89.12 82 PRO A O 1
ATOM 658 N N . LEU A 1 83 ? -2.623 10.310 2.338 1.00 91.50 83 LEU A N 1
ATOM 659 C CA . LEU A 1 83 ? -1.528 9.671 1.616 1.00 91.50 83 LEU A CA 1
ATOM 660 C C . LEU A 1 83 ? -1.367 10.295 0.235 1.00 91.50 83 LEU A C 1
ATOM 662 O O . LEU A 1 83 ? -2.323 10.779 -0.370 1.00 91.50 83 LEU A O 1
ATOM 666 N N . ASP A 1 84 ? -0.138 10.252 -0.258 1.00 92.25 84 ASP A N 1
ATOM 667 C CA . ASP A 1 84 ? 0.189 10.744 -1.585 1.00 92.25 84 ASP A CA 1
ATOM 668 C C . ASP A 1 84 ? -0.516 9.908 -2.677 1.00 92.25 84 ASP A C 1
ATOM 670 O O . ASP A 1 84 ? -0.434 8.674 -2.639 1.00 92.25 84 ASP A O 1
ATOM 674 N N . PRO A 1 85 ? -1.177 10.537 -3.667 1.00 90.19 85 PRO A N 1
ATOM 675 C CA . PRO A 1 85 ? -1.863 9.816 -4.739 1.00 90.19 85 PRO A CA 1
ATOM 676 C C . PRO A 1 85 ? -0.946 8.891 -5.549 1.00 90.19 85 PRO A C 1
ATOM 678 O O . PRO A 1 85 ? -1.353 7.791 -5.916 1.00 90.19 85 PRO A O 1
ATOM 681 N N . ASN A 1 86 ? 0.311 9.285 -5.790 1.00 89.81 86 ASN A N 1
ATOM 682 C CA . ASN A 1 86 ? 1.269 8.443 -6.505 1.00 89.81 86 ASN A CA 1
ATOM 683 C C . ASN A 1 86 ? 1.590 7.173 -5.711 1.00 89.81 86 ASN A C 1
ATOM 685 O O . ASN A 1 86 ? 1.693 6.088 -6.285 1.00 89.81 86 ASN A O 1
ATOM 689 N N . LEU A 1 87 ? 1.716 7.295 -4.387 1.00 90.88 87 LEU A N 1
ATOM 690 C CA . LEU A 1 87 ? 1.925 6.153 -3.501 1.00 90.88 87 LEU A CA 1
ATOM 691 C C . LEU A 1 87 ? 0.717 5.208 -3.526 1.00 90.88 87 LEU A C 1
ATOM 693 O O . LEU A 1 87 ? 0.912 4.002 -3.656 1.00 90.88 87 LEU A O 1
ATOM 697 N N . VAL A 1 88 ? -0.507 5.739 -3.425 1.00 90.56 88 VAL A N 1
ATOM 698 C CA . VAL A 1 88 ? -1.737 4.927 -3.463 1.00 90.56 88 VAL A CA 1
ATOM 699 C C . VAL A 1 88 ? -1.836 4.171 -4.786 1.00 90.56 88 VAL A C 1
ATOM 701 O O . VAL A 1 88 ? -1.964 2.950 -4.768 1.00 90.56 88 VAL A O 1
ATOM 704 N N . SER A 1 89 ? -1.660 4.860 -5.913 1.00 88.81 89 SER A N 1
ATOM 705 C CA . SER A 1 89 ? -1.705 4.235 -7.238 1.00 88.81 89 SER A CA 1
ATOM 706 C C . SER A 1 89 ? -0.612 3.172 -7.424 1.00 88.81 89 SER A C 1
ATOM 708 O O . SER A 1 89 ? -0.873 2.083 -7.926 1.00 88.81 89 SER A O 1
ATOM 710 N N . THR A 1 90 ? 0.603 3.419 -6.920 1.00 89.62 90 THR A N 1
ATOM 711 C CA . THR A 1 90 ? 1.683 2.414 -6.951 1.00 89.62 90 THR A CA 1
ATOM 712 C C . THR A 1 90 ? 1.329 1.174 -6.125 1.00 89.62 90 THR A C 1
ATOM 714 O O . THR A 1 90 ? 1.606 0.053 -6.542 1.00 89.62 90 THR A O 1
ATOM 717 N N . VAL A 1 91 ? 0.707 1.345 -4.953 1.00 88.88 91 VAL A N 1
ATOM 718 C CA . VAL A 1 91 ? 0.240 0.218 -4.131 1.00 88.88 91 VAL A CA 1
ATOM 719 C C . VAL A 1 91 ? -0.838 -0.569 -4.875 1.00 88.88 91 VAL A C 1
ATOM 721 O O . VAL A 1 91 ? -0.745 -1.791 -4.929 1.00 88.88 91 VAL A O 1
ATOM 724 N N . PHE A 1 92 ? -1.816 0.097 -5.488 1.00 87.50 92 PHE A N 1
ATOM 725 C CA . PHE A 1 92 ? -2.852 -0.586 -6.265 1.00 87.50 92 PHE A CA 1
ATOM 726 C C . PHE A 1 92 ? -2.245 -1.412 -7.398 1.00 87.50 92 PHE A C 1
ATOM 728 O O . PHE A 1 92 ? -2.523 -2.599 -7.475 1.00 87.50 92 PHE A O 1
ATOM 735 N N . GLU A 1 93 ? -1.306 -0.863 -8.165 1.00 85.62 93 GLU A N 1
ATOM 736 C CA . GLU A 1 93 ? -0.649 -1.588 -9.261 1.00 85.62 93 GLU A CA 1
ATOM 737 C C . GLU A 1 93 ? 0.144 -2.828 -8.795 1.00 85.62 93 GLU A C 1
ATOM 739 O O . GLU A 1 93 ? 0.227 -3.855 -9.485 1.00 85.62 93 GLU A O 1
ATOM 744 N N . ILE A 1 94 ? 0.740 -2.747 -7.600 1.00 86.25 94 ILE A N 1
ATOM 745 C CA . ILE A 1 94 ? 1.463 -3.867 -6.987 1.00 86.25 94 ILE A CA 1
ATOM 746 C C . ILE A 1 94 ? 0.496 -4.992 -6.616 1.00 86.25 94 ILE A C 1
ATOM 748 O O . ILE A 1 94 ? 0.820 -6.160 -6.833 1.00 86.25 94 ILE A O 1
ATOM 752 N N . PHE A 1 95 ? -0.670 -4.648 -6.068 1.00 82.81 95 PHE A N 1
ATOM 753 C CA . PHE A 1 95 ? -1.648 -5.599 -5.533 1.00 82.81 95 PHE A CA 1
ATOM 754 C C . PHE A 1 95 ? -2.779 -5.978 -6.501 1.00 82.81 95 PHE A C 1
ATOM 756 O O . PHE A 1 95 ? -3.542 -6.891 -6.189 1.00 82.81 95 PHE A O 1
ATOM 763 N N . ASP A 1 96 ? -2.854 -5.337 -7.665 1.00 80.25 96 ASP A N 1
ATOM 764 C CA . ASP A 1 96 ? -3.790 -5.643 -8.745 1.00 80.25 96 ASP A CA 1
ATOM 765 C C . ASP A 1 96 ? -3.322 -6.891 -9.512 1.00 80.25 96 ASP A C 1
ATOM 767 O O . ASP A 1 96 ? -2.300 -6.896 -10.204 1.00 80.25 96 ASP A O 1
ATOM 771 N N . LYS A 1 97 ? -4.024 -8.009 -9.327 1.00 70.56 97 LYS A N 1
ATOM 772 C CA . LYS A 1 97 ? -3.610 -9.317 -9.855 1.00 70.56 97 LYS A CA 1
ATOM 773 C C . LYS A 1 97 ? -4.242 -9.614 -11.212 1.00 70.56 97 LYS A C 1
ATOM 775 O O . LYS A 1 97 ? -3.624 -10.293 -12.032 1.00 70.56 97 LYS A O 1
ATOM 780 N N . ASP A 1 98 ? -5.454 -9.127 -11.421 1.00 72.38 98 ASP A N 1
ATOM 781 C CA . ASP A 1 98 ? -6.318 -9.341 -12.577 1.00 72.38 98 ASP A CA 1
ATOM 782 C C . ASP A 1 98 ? -6.356 -8.147 -13.540 1.00 72.38 98 ASP A C 1
ATOM 784 O O . ASP A 1 98 ? -6.875 -8.283 -14.648 1.00 72.38 98 ASP A O 1
ATOM 788 N N . GLY A 1 99 ? -5.713 -7.031 -13.186 1.00 69.56 99 GLY A N 1
ATOM 789 C CA . GLY A 1 99 ? -5.639 -5.829 -14.014 1.00 69.56 99 GLY A CA 1
ATOM 790 C C . GLY A 1 99 ? -6.958 -5.062 -14.045 1.00 69.56 99 GLY A C 1
ATOM 791 O O . GLY A 1 99 ? -7.232 -4.370 -15.026 1.00 69.56 99 GLY A O 1
ATOM 792 N N . ASP A 1 100 ? -7.810 -5.242 -13.033 1.00 74.00 100 ASP A N 1
ATOM 793 C CA . ASP A 1 100 ? -9.123 -4.599 -12.948 1.00 74.00 100 ASP A CA 1
ATOM 794 C C . ASP A 1 100 ? -9.074 -3.247 -12.210 1.00 74.00 100 ASP A C 1
ATOM 796 O O . ASP A 1 100 ? -10.114 -2.605 -12.014 1.00 74.00 100 ASP A O 1
ATOM 800 N N . HIS A 1 101 ? -7.865 -2.808 -11.836 1.00 70.81 101 HIS A N 1
ATOM 801 C CA . HIS A 1 101 ? -7.567 -1.617 -11.046 1.00 70.81 101 HIS A CA 1
ATOM 802 C C . HIS A 1 101 ? -8.264 -1.587 -9.683 1.00 70.81 101 HIS A C 1
ATOM 804 O O . HIS A 1 101 ? -8.470 -0.517 -9.100 1.00 70.81 101 HIS A O 1
ATOM 810 N N . LYS A 1 102 ? -8.628 -2.753 -9.142 1.00 71.75 102 LYS A N 1
ATOM 811 C CA . LYS A 1 102 ? -9.204 -2.879 -7.808 1.00 71.75 102 LYS A CA 1
ATOM 812 C C . LYS A 1 102 ? -8.261 -3.640 -6.902 1.00 71.75 102 LYS A C 1
ATOM 814 O O . LYS A 1 102 ? -7.577 -4.593 -7.261 1.00 71.75 102 LYS A O 1
ATOM 819 N N . LEU A 1 103 ? -8.253 -3.209 -5.649 1.00 76.75 103 LEU A N 1
ATOM 820 C CA . LEU A 1 103 ? -7.457 -3.861 -4.633 1.00 76.75 103 LEU A CA 1
ATOM 821 C C . LEU A 1 103 ? -8.212 -5.072 -4.083 1.00 76.75 103 LEU A C 1
ATOM 823 O O . LEU A 1 103 ? -9.250 -4.929 -3.428 1.00 76.75 103 LEU A O 1
ATOM 827 N N . SER A 1 104 ? -7.632 -6.262 -4.234 1.00 75.75 104 SER A N 1
ATOM 828 C CA . SER A 1 104 ? -8.035 -7.439 -3.461 1.00 75.75 104 SER A CA 1
ATOM 829 C C . SER A 1 104 ? -7.714 -7.212 -1.979 1.00 75.75 104 SER A C 1
ATOM 831 O O . SER A 1 104 ? -6.633 -7.520 -1.473 1.00 75.75 104 SER A O 1
ATOM 833 N N . TYR A 1 105 ? -8.676 -6.634 -1.256 1.00 76.81 105 TYR A N 1
ATOM 834 C CA . TYR A 1 105 ? -8.515 -6.215 0.137 1.00 76.81 105 TYR A CA 1
ATOM 835 C C . TYR A 1 105 ? -8.038 -7.353 1.055 1.00 76.81 105 TYR A C 1
ATOM 837 O O . TYR A 1 105 ? -7.174 -7.158 1.914 1.00 76.81 105 TYR A O 1
ATOM 845 N N . ARG A 1 106 ? -8.556 -8.571 0.846 1.00 75.25 106 ARG A N 1
ATOM 846 C CA . ARG A 1 106 ? -8.147 -9.757 1.617 1.00 75.25 106 ARG A CA 1
ATOM 847 C C . ARG A 1 106 ? -6.665 -10.068 1.437 1.00 75.25 106 ARG A C 1
ATOM 849 O O . ARG A 1 106 ? -5.981 -10.355 2.420 1.00 75.25 106 ARG A O 1
ATOM 856 N N . GLU A 1 107 ? -6.175 -10.010 0.204 1.00 76.19 107 GLU A N 1
ATOM 857 C CA . GLU A 1 107 ? -4.777 -10.292 -0.109 1.00 76.19 107 GLU A CA 1
ATOM 858 C C . GLU A 1 107 ? -3.862 -9.167 0.378 1.00 76.19 107 GLU A C 1
ATOM 860 O O . GLU A 1 107 ? -2.850 -9.448 1.023 1.00 76.19 107 GLU A O 1
ATOM 865 N N . PHE A 1 108 ? -4.261 -7.907 0.185 1.00 83.00 108 PHE A N 1
ATOM 866 C CA . PHE A 1 108 ? -3.543 -6.751 0.717 1.00 83.00 108 PHE A CA 1
ATOM 867 C C . PHE A 1 108 ? -3.326 -6.871 2.231 1.00 83.00 108 PHE A C 1
ATOM 869 O O . PHE A 1 108 ? -2.190 -6.827 2.708 1.00 83.00 108 PHE A O 1
ATOM 876 N N . ILE A 1 109 ? -4.393 -7.101 3.006 1.00 83.00 109 ILE A N 1
ATOM 877 C CA . ILE A 1 109 ? -4.290 -7.235 4.464 1.00 83.00 109 ILE A CA 1
ATOM 878 C C . ILE A 1 109 ? -3.442 -8.448 4.860 1.00 83.00 109 ILE A C 1
ATOM 880 O O . ILE A 1 109 ? -2.662 -8.355 5.811 1.00 83.00 109 ILE A O 1
ATOM 884 N N . ALA A 1 110 ? -3.547 -9.575 4.149 1.00 79.75 110 ALA A N 1
ATOM 885 C CA . ALA A 1 110 ? -2.732 -10.757 4.424 1.00 79.75 110 ALA A CA 1
ATOM 886 C C . ALA A 1 110 ? -1.230 -10.476 4.238 1.00 79.75 110 ALA A C 1
ATOM 888 O O . ALA A 1 110 ? -0.425 -10.814 5.115 1.00 79.75 110 ALA A O 1
ATOM 889 N N . VAL A 1 111 ? -0.857 -9.804 3.145 1.00 81.94 111 VAL A N 1
ATOM 890 C CA . VAL A 1 111 ? 0.531 -9.410 2.869 1.00 81.94 111 VAL A CA 1
ATOM 891 C C . VAL A 1 111 ? 1.026 -8.404 3.908 1.00 81.94 111 VAL A C 1
ATOM 893 O O . VAL A 1 111 ? 2.082 -8.618 4.508 1.00 81.94 111 VAL A O 1
ATOM 896 N N . MET A 1 112 ? 0.241 -7.368 4.212 1.00 85.00 112 MET A N 1
ATOM 897 C CA . MET A 1 112 ? 0.630 -6.320 5.162 1.00 85.00 112 MET A CA 1
ATOM 898 C C . MET A 1 112 ? 0.741 -6.825 6.606 1.00 85.00 112 MET A C 1
ATOM 900 O O . MET A 1 112 ? 1.676 -6.458 7.321 1.00 85.00 112 MET A O 1
ATOM 904 N N . LYS A 1 113 ? -0.141 -7.738 7.039 1.00 81.62 113 LYS A N 1
ATOM 905 C CA . LYS A 1 113 ? -0.018 -8.412 8.345 1.00 81.62 113 LYS A CA 1
ATOM 906 C C . LYS A 1 113 ? 1.239 -9.277 8.403 1.00 81.62 113 LYS A C 1
ATOM 908 O O . LYS A 1 113 ? 1.954 -9.255 9.407 1.00 81.62 113 LYS A O 1
ATOM 913 N N . GLY A 1 114 ? 1.535 -10.008 7.326 1.00 75.19 114 GLY A N 1
ATOM 914 C CA . GLY A 1 114 ? 2.761 -10.795 7.197 1.00 75.19 114 GLY A CA 1
ATOM 915 C C . GLY A 1 114 ? 4.022 -9.933 7.277 1.00 75.19 114 GLY A C 1
ATOM 916 O O . GLY A 1 114 ? 4.982 -10.317 7.948 1.00 75.19 114 GLY A O 1
ATOM 917 N N . TRP A 1 115 ? 3.994 -8.755 6.657 1.00 75.06 115 TRP A N 1
ATOM 918 C CA . TRP A 1 115 ? 5.077 -7.777 6.687 1.00 75.06 115 TRP A CA 1
ATOM 919 C C . TRP A 1 115 ? 5.288 -7.201 8.100 1.00 75.06 115 TRP A C 1
ATOM 921 O O . TRP A 1 115 ? 6.393 -7.297 8.642 1.00 75.06 115 TRP A O 1
ATOM 931 N N . LYS A 1 116 ? 4.214 -6.736 8.763 1.00 71.00 116 LYS A N 1
ATOM 932 C CA . LYS A 1 116 ? 4.244 -6.192 10.138 1.00 71.00 116 LYS A CA 1
ATOM 933 C C . LYS A 1 116 ? 4.752 -7.211 11.168 1.00 71.00 116 LYS A C 1
ATOM 935 O O . LYS A 1 116 ? 5.658 -6.919 11.947 1.00 71.00 116 LYS A O 1
ATOM 940 N N . LEU A 1 117 ? 4.214 -8.434 11.153 1.00 60.44 117 LEU A N 1
ATOM 941 C CA . LEU A 1 117 ? 4.575 -9.484 12.116 1.00 60.44 117 LEU A CA 1
ATOM 942 C C . LEU A 1 117 ? 6.009 -9.998 11.929 1.00 60.44 117 LEU A C 1
ATOM 944 O O . LEU A 1 117 ? 6.637 -10.447 12.887 1.00 60.44 117 LEU A O 1
ATOM 948 N N . ARG A 1 118 ? 6.558 -9.961 10.710 1.00 62.41 118 ARG A N 1
ATOM 949 C CA . ARG A 1 118 ? 7.908 -10.486 10.444 1.00 62.41 118 ARG A CA 1
ATOM 950 C C . ARG A 1 118 ? 9.016 -9.480 10.733 1.00 62.41 118 ARG A C 1
ATOM 952 O O . ARG A 1 118 ? 10.091 -9.918 11.135 1.00 62.41 118 ARG A O 1
ATOM 959 N N . GLY A 1 119 ? 8.745 -8.174 10.651 1.00 57.16 119 GLY A N 1
ATOM 960 C CA . GLY A 1 119 ? 9.627 -7.156 11.233 1.00 57.16 119 GLY A CA 1
ATOM 961 C C . GLY A 1 119 ? 9.837 -7.372 12.741 1.00 57.16 119 GLY A C 1
ATOM 962 O O . GLY A 1 119 ? 10.961 -7.280 13.232 1.00 57.16 119 GLY A O 1
ATOM 963 N N . TYR A 1 120 ? 8.777 -7.779 13.454 1.00 49.09 120 TYR A N 1
ATOM 964 C CA . TYR A 1 120 ? 8.831 -8.157 14.872 1.00 49.09 120 TYR A CA 1
ATOM 965 C C . TYR A 1 120 ? 9.583 -9.484 15.102 1.00 49.09 120 TYR A C 1
ATOM 967 O O . TYR A 1 120 ? 10.523 -9.538 15.897 1.00 49.09 120 TYR A O 1
ATOM 975 N N . LYS A 1 121 ? 9.276 -10.537 14.326 1.00 47.59 121 LYS A N 1
ATOM 976 C CA . LYS A 1 121 ? 9.946 -11.850 14.449 1.00 47.59 121 LYS A CA 1
ATOM 977 C C . LYS A 1 121 ? 11.432 -11.840 14.079 1.00 47.59 121 LYS A C 1
ATOM 979 O O . LYS A 1 121 ? 12.171 -12.685 14.573 1.00 47.59 121 LYS A O 1
ATOM 984 N N . MET A 1 122 ? 11.911 -10.920 13.236 1.00 46.50 122 MET A N 1
ATOM 985 C CA . MET A 1 122 ? 13.355 -10.761 12.988 1.00 46.50 122 MET A CA 1
ATOM 986 C C . MET A 1 122 ? 14.102 -10.256 14.237 1.00 46.50 122 MET A C 1
ATOM 988 O O . MET A 1 122 ? 15.267 -10.605 14.429 1.00 46.50 122 MET A O 1
ATOM 992 N N . ARG A 1 123 ? 13.430 -9.489 15.111 1.00 46.69 123 ARG A N 1
ATOM 993 C CA . ARG A 1 123 ? 13.954 -9.064 16.422 1.00 46.69 123 ARG A CA 1
ATOM 994 C C . ARG A 1 123 ? 13.940 -10.194 17.451 1.00 46.69 123 ARG A C 1
ATOM 996 O O . ARG A 1 123 ? 14.881 -10.292 18.233 1.00 46.69 123 ARG A O 1
ATOM 1003 N N . GLU A 1 124 ? 12.929 -11.060 17.426 1.00 46.94 124 GLU A N 1
ATOM 1004 C CA . GLU A 1 124 ? 12.858 -12.238 18.306 1.00 46.94 124 GLU A CA 1
ATOM 1005 C C . GLU A 1 124 ? 13.796 -13.368 17.866 1.00 46.94 124 GLU A C 1
ATOM 1007 O O . GLU A 1 124 ? 14.461 -13.967 18.703 1.00 46.94 124 GLU A O 1
ATOM 1012 N N . LYS A 1 125 ? 13.953 -13.623 16.559 1.00 46.47 125 LYS A N 1
ATOM 1013 C CA . LYS A 1 125 ? 14.902 -14.633 16.049 1.00 46.47 125 LYS A CA 1
ATOM 1014 C C . LYS A 1 125 ? 16.371 -14.276 16.281 1.00 46.47 125 LYS A C 1
ATOM 1016 O O . LYS A 1 125 ? 17.216 -15.156 16.213 1.00 46.47 125 LYS A O 1
ATOM 1021 N N . LYS A 1 126 ? 16.688 -13.010 16.570 1.00 49.03 126 LYS A N 1
ATOM 1022 C CA . LYS A 1 126 ? 18.017 -12.620 17.068 1.00 49.03 126 LYS A CA 1
ATOM 1023 C C . LYS A 1 126 ? 18.212 -12.926 18.562 1.00 49.03 126 LYS A C 1
ATOM 1025 O O . LYS A 1 126 ? 19.341 -12.845 19.029 1.00 49.03 126 LYS A O 1
ATOM 1030 N N . GLN A 1 127 ? 17.141 -13.252 19.290 1.00 50.97 127 GLN A N 1
ATOM 1031 C CA . GLN A 1 127 ? 17.142 -13.532 20.732 1.00 50.97 127 GLN A CA 1
ATOM 1032 C C . GLN A 1 127 ? 16.796 -14.987 21.086 1.00 50.97 127 GLN A C 1
ATOM 1034 O O . GLN A 1 127 ? 17.022 -15.393 22.223 1.00 50.97 127 GLN A O 1
ATOM 1039 N N . LEU A 1 128 ? 16.290 -15.787 20.143 1.00 54.28 128 LEU A N 1
ATOM 1040 C CA . LEU A 1 128 ? 16.081 -17.218 20.350 1.00 54.28 128 LEU A CA 1
ATOM 1041 C C . LEU A 1 128 ? 17.370 -17.959 19.977 1.00 54.28 128 LEU A C 1
ATOM 1043 O O . LEU A 1 128 ? 17.827 -17.882 18.837 1.00 54.28 128 LEU A O 1
ATOM 1047 N N . GLY A 1 129 ? 17.999 -18.570 20.985 1.00 58.12 129 GLY A N 1
ATOM 1048 C CA . GLY A 1 129 ? 19.312 -19.203 20.894 1.00 58.12 129 GLY A CA 1
ATOM 1049 C C . GLY A 1 129 ? 19.421 -20.184 19.728 1.00 58.12 129 GLY A C 1
ATOM 1050 O O . GLY A 1 129 ? 18.440 -20.796 19.322 1.00 58.12 129 GLY A O 1
ATOM 1051 N N . GLY A 1 130 ? 20.628 -20.304 19.168 1.00 68.19 130 GLY A N 1
ATOM 1052 C CA . GLY A 1 130 ? 20.883 -21.160 18.010 1.00 68.19 130 GLY A CA 1
ATOM 1053 C C . GLY A 1 130 ? 20.542 -22.642 18.248 1.00 68.19 130 GLY A C 1
ATOM 1054 O O . GLY A 1 130 ? 20.216 -23.032 19.369 1.00 68.19 130 GLY A O 1
ATOM 1055 N N . PRO A 1 131 ? 20.704 -23.500 17.224 1.00 68.38 131 PRO A N 1
ATOM 1056 C CA . PRO A 1 131 ? 20.279 -24.907 17.255 1.00 68.38 131 PRO A CA 1
ATOM 1057 C C . PRO A 1 131 ? 20.768 -25.705 18.477 1.00 68.38 131 PRO A C 1
ATOM 1059 O O . PRO A 1 131 ? 20.108 -26.633 18.934 1.00 68.38 131 PRO A O 1
ATOM 1062 N N . LEU A 1 132 ? 21.921 -25.325 19.036 1.00 66.62 132 LEU A N 1
ATOM 1063 C CA . LEU A 1 132 ? 22.496 -25.932 20.236 1.00 66.62 132 LEU A CA 1
ATOM 1064 C C . LEU A 1 132 ? 21.703 -25.624 21.519 1.00 66.62 132 LEU A C 1
ATOM 1066 O O . LEU A 1 132 ? 21.615 -26.476 22.401 1.00 66.62 132 LEU A O 1
ATOM 1070 N N . GLU A 1 133 ? 21.132 -24.427 21.638 1.00 71.31 133 GLU A N 1
ATOM 1071 C CA . GLU A 1 133 ? 20.336 -24.029 22.804 1.00 71.31 133 GLU A CA 1
ATOM 1072 C C . GLU A 1 133 ? 18.923 -24.621 22.739 1.00 71.31 133 GLU A C 1
ATOM 1074 O O . GLU A 1 133 ? 18.402 -25.063 23.762 1.00 71.31 133 GLU A O 1
ATOM 1079 N N . GLU A 1 134 ? 18.351 -24.751 21.537 1.00 73.19 134 GLU A N 1
ATOM 1080 C CA . GLU A 1 134 ? 17.112 -25.511 21.311 1.00 73.19 134 GLU A CA 1
ATOM 1081 C C . GLU A 1 134 ? 17.306 -27.002 21.642 1.00 73.19 134 GLU A C 1
ATOM 1083 O O . GLU A 1 134 ? 16.491 -27.598 22.351 1.00 73.19 134 GLU A O 1
ATOM 1088 N N . PHE A 1 135 ? 18.434 -27.590 21.223 1.00 78.56 135 PHE A N 1
ATOM 1089 C CA . PHE A 1 135 ? 18.789 -28.969 21.563 1.00 78.56 135 PHE A CA 1
ATOM 1090 C C . PHE A 1 135 ? 18.966 -29.165 23.077 1.00 78.56 135 PHE A C 1
ATOM 1092 O O . PHE A 1 135 ? 18.387 -30.086 23.654 1.00 78.56 135 PHE A O 1
ATOM 1099 N N . LYS A 1 136 ? 19.706 -28.274 23.756 1.00 80.25 136 LYS A N 1
ATOM 1100 C CA . LYS A 1 136 ? 19.862 -28.313 25.222 1.00 80.25 136 LYS A CA 1
ATOM 1101 C C . LYS A 1 136 ? 18.531 -28.179 25.953 1.00 80.25 136 LYS A C 1
ATOM 1103 O O . LYS A 1 136 ? 18.336 -28.860 26.957 1.00 80.25 136 LYS A O 1
ATOM 1108 N N . ALA A 1 137 ? 17.634 -27.312 25.484 1.00 77.00 137 ALA A N 1
ATOM 1109 C CA . ALA A 1 137 ? 16.314 -27.151 26.082 1.00 77.00 137 ALA A CA 1
ATOM 1110 C C . ALA A 1 137 ? 15.500 -28.449 25.985 1.00 77.00 137 ALA A C 1
ATOM 1112 O O . ALA A 1 137 ? 14.910 -28.868 26.979 1.00 77.00 137 ALA A O 1
ATOM 1113 N N . CYS A 1 138 ? 15.544 -29.120 24.831 1.00 76.88 138 CYS A N 1
ATOM 1114 C CA . CYS A 1 138 ? 14.855 -30.388 24.604 1.00 76.88 138 CYS A CA 1
ATOM 1115 C C . CYS A 1 138 ? 15.402 -31.508 25.509 1.00 76.88 138 CYS A C 1
ATOM 1117 O O . CYS A 1 138 ? 14.643 -32.137 26.242 1.00 76.88 138 CYS A O 1
ATOM 1119 N N . VAL A 1 139 ? 16.730 -31.672 25.569 1.00 81.12 139 VAL A N 1
ATOM 1120 C CA . VAL A 1 139 ? 17.377 -32.667 26.447 1.00 81.12 139 VAL A CA 1
ATOM 1121 C C . VAL A 1 139 ? 17.095 -32.387 27.926 1.00 81.12 139 VAL A C 1
ATOM 1123 O O . VAL A 1 139 ? 16.862 -33.307 28.705 1.00 81.12 139 VAL A O 1
ATOM 1126 N N . LYS A 1 140 ? 17.084 -31.114 28.334 1.00 81.62 140 LYS A N 1
ATOM 1127 C CA . LYS A 1 140 ? 16.806 -30.720 29.721 1.00 81.62 140 LYS A CA 1
ATOM 1128 C C . LYS A 1 140 ? 15.361 -31.002 30.143 1.00 81.62 140 LYS A C 1
ATOM 1130 O O . LYS A 1 140 ? 15.138 -31.251 31.325 1.00 81.62 140 LYS A O 1
ATOM 1135 N N . MET A 1 141 ? 14.401 -30.934 29.219 1.00 73.31 141 MET A N 1
ATOM 1136 C CA . MET A 1 141 ? 13.014 -31.319 29.501 1.00 73.31 141 ME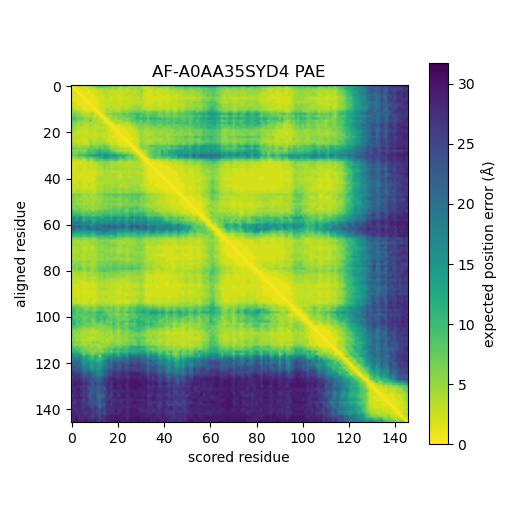T A CA 1
ATOM 1137 C C . MET A 1 141 ? 12.896 -32.834 29.668 1.00 73.31 141 MET A C 1
ATOM 1139 O O . MET A 1 141 ? 12.377 -33.280 30.682 1.00 73.31 141 MET A O 1
ATOM 1143 N N . GLU A 1 142 ? 13.508 -33.611 28.773 1.00 79.75 142 GLU A N 1
ATOM 1144 C CA . GLU A 1 142 ? 13.510 -35.079 28.851 1.00 79.75 142 GLU A CA 1
ATOM 1145 C C . GLU A 1 142 ? 14.148 -35.607 30.152 1.00 79.75 142 GLU A C 1
ATOM 1147 O O . GLU A 1 142 ? 13.715 -36.605 30.718 1.00 79.75 142 GLU A O 1
ATOM 1152 N N . MET A 1 143 ? 15.176 -34.922 30.668 1.00 79.00 143 MET A N 1
ATOM 1153 C CA . MET A 1 143 ? 15.821 -35.289 31.937 1.00 79.00 143 MET A CA 1
ATOM 1154 C C . MET A 1 143 ? 15.043 -34.875 33.194 1.00 79.00 143 MET A C 1
ATOM 1156 O O . MET A 1 143 ? 15.446 -35.264 34.286 1.00 79.00 143 MET A O 1
ATOM 1160 N N . ARG A 1 144 ? 13.979 -34.071 33.074 1.00 70.94 144 ARG A N 1
ATOM 1161 C CA . ARG A 1 144 ? 13.082 -33.733 34.197 1.00 70.94 144 ARG A CA 1
ATOM 1162 C C . ARG A 1 144 ? 11.927 -34.718 34.352 1.00 70.94 144 ARG A C 1
ATOM 1164 O O . ARG A 1 144 ? 11.373 -34.792 35.442 1.00 70.94 144 ARG A O 1
ATOM 1171 N N . ASP A 1 145 ? 11.601 -35.455 33.295 1.00 60.22 145 ASP A N 1
ATOM 1172 C CA . ASP A 1 145 ? 10.531 -36.459 33.277 1.00 60.22 145 ASP A CA 1
ATOM 1173 C C . ASP A 1 145 ? 11.034 -37.873 33.660 1.00 60.22 145 ASP A C 1
ATOM 1175 O O . ASP A 1 145 ? 10.369 -38.877 33.401 1.00 60.22 145 ASP A O 1
ATOM 1179 N N . LYS A 1 146 ? 12.204 -37.957 34.313 1.00 47.69 146 LYS A N 1
ATOM 1180 C CA . LYS A 1 146 ? 12.759 -39.151 34.971 1.00 47.69 146 LYS A CA 1
ATOM 1181 C C . LYS A 1 146 ? 13.104 -38.845 36.421 1.00 47.69 146 LYS A C 1
ATOM 1183 O O . LYS A 1 146 ? 12.942 -39.771 37.245 1.00 47.69 146 LYS A O 1
#

Solvent-accessible surface area (backbone atoms only — not comparable to full-atom values): 8569 Å² total; per-residue (Å²): 82,49,59,63,56,51,47,47,66,70,45,67,87,51,93,67,76,57,65,69,35,47,55,52,63,68,68,48,75,95,68,92,46,45,50,71,67,59,51,50,54,51,52,54,47,59,75,44,41,66,64,39,49,54,54,49,46,63,52,47,72,72,73,46,82,49,41,69,66,57,50,40,52,41,45,19,69,70,63,75,46,76,64,57,67,71,59,50,53,51,50,40,56,62,55,28,86,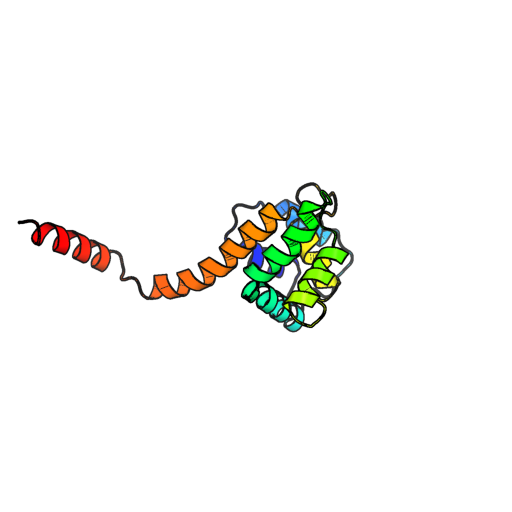83,73,79,77,41,43,51,60,72,58,52,52,53,50,51,51,52,49,56,55,46,65,53,46,59,61,50,60,75,68,54,65,57,76,67,51,54,48,50,53,53,55,56,50,61,66,68,79,110